Protein AF-A0A951XXA3-F1 (afdb_monomer)

Radius of gyration: 22.02 Å; Cα contacts (8 Å, |Δi|>4): 316; chains: 1; bounding box: 64×32×56 Å

Solvent-accessible surface area (backbone atoms only — not comparable to full-atom values): 10146 Å² total; per-residue (Å²): 133,86,80,79,81,73,86,66,81,53,68,73,85,76,84,48,79,59,85,88,81,91,77,74,71,60,42,62,68,67,26,72,32,77,46,44,69,86,73,80,84,35,70,19,40,40,32,22,4,27,80,55,23,23,32,24,37,27,52,37,72,76,68,86,48,62,52,79,52,46,80,44,80,56,46,38,31,24,51,43,54,45,74,43,57,82,84,74,80,85,44,42,18,39,45,31,41,10,69,73,60,71,47,70,38,77,48,78,60,65,62,74,59,83,65,56,56,93,64,27,71,73,70,81,59,53,75,49,68,67,20,49,6,54,56,38,39,75,73,74,45,73,52,73,44,46,73,80,72,84,83,58,71,56,73,67,24,53,50,53,52,55,54,55,57,61,65,74,75,112

Mean predicted aligned error: 13.42 Å

Foldseek 3Di:
DDDPDDDQQDPPVPRDGDDDDDADDEAAWAEKDWDQQQPPPDIWIWTDHQQVQWIWTWDDPVRRDTDHTDTGHHGHGFHYKDWDQPPPQPHIWIWTQHPPRRDIDTGDRFQPPPPADVQPPVSPRHNDQQSCLVVVVVVVDRSNCPPPPPNDRDVVSVVVVVVVVVVVVD

Secondary structure (DSSP, 8-state):
-----PPP----SSSPPPPP------SSEEEEEEE-SSSSSSPEEEEEETTTTEEEEE-B-SSS-B-PPEEEE-SSSEEEEEEE-SSSSSS-EEEEEETTTTEEEEE------SS--TT-SS-SSS-SHHHHHHHHHHTTS-TT--SSSSSS-SHHHHHHHHHHHHHTT-

Nearest PDB structures (foldseek):
  6vbu-assembly1_7  TM=6.260E-01  e=1.567E-03  Bos taurus
  6vnw-assembly1_C  TM=5.680E-01  e=1.870E-03  Bos taurus
  6voa-assembly1_C  TM=5.595E-01  e=1.763E-03  Bos taurus
  6vbv-assembly1_7  TM=5.680E-01  e=2.661E-03  Bos taurus
  8hq2-assembly2_E  TM=5.582E-01  e=1.451E-01  Homo sapiens

pLDDT: mean 81.02, std 17.62, range [38.34, 98.75]

Sequence (170 aa):
MKSSARPRGRNTGNGTFAPHVTYATGKTPDSVAIADLDNDGDADLAVTNQQSANVSVLSNNGNGMFAAQLAYATGSWPNFVATADLNGDGRFDLAVANGLSHDVAILLNICFSAPPCPGDLNADGQVGQGDLGILLAAYGLNGDGDLDGDGDTDQADLGILLAHYGELCS

Structure (mmCIF, N/CA/C/O backbone):
data_AF-A0A951XXA3-F1
#
_entry.id   AF-A0A951XXA3-F1
#
loop_
_atom_site.group_PDB
_atom_site.id
_atom_site.type_symbol
_atom_site.label_atom_id
_atom_site.label_alt_id
_atom_site.label_comp_id
_atom_site.label_asym_id
_atom_site.label_entity_id
_atom_site.label_seq_id
_atom_site.pdbx_PDB_ins_code
_atom_site.Cartn_x
_atom_site.Cartn_y
_atom_site.Cartn_z
_atom_site.occupancy
_atom_site.B_iso_or_equiv
_atom_site.auth_seq_id
_atom_site.auth_comp_id
_atom_site.auth_asym_id
_atom_site.auth_atom_id
_atom_site.pdbx_PDB_model_num
ATOM 1 N N . MET A 1 1 ? -17.429 16.725 -35.659 1.00 42.81 1 MET A N 1
ATOM 2 C CA . MET A 1 1 ? -16.480 16.675 -34.526 1.00 42.81 1 MET A CA 1
ATOM 3 C C . MET A 1 1 ? -16.146 15.211 -34.285 1.00 42.81 1 MET A C 1
ATOM 5 O O . MET A 1 1 ? -17.032 14.456 -33.913 1.00 42.81 1 MET A O 1
ATOM 9 N N . LYS A 1 2 ? -14.938 14.764 -34.652 1.00 38.34 2 LYS A N 1
ATOM 10 C CA . LYS A 1 2 ? -14.527 13.363 -34.475 1.00 38.34 2 LYS A CA 1
ATOM 11 C C . LYS A 1 2 ? -14.177 13.161 -33.000 1.00 38.34 2 LYS A C 1
ATOM 13 O O . LYS A 1 2 ? -13.158 13.670 -32.548 1.00 38.34 2 LYS A O 1
ATOM 18 N N . SER A 1 3 ? -15.043 12.470 -32.265 1.00 45.09 3 SER A N 1
ATOM 19 C CA . SER A 1 3 ? -14.732 11.984 -30.921 1.00 45.09 3 SER A CA 1
ATOM 20 C C . SER A 1 3 ? -13.677 10.885 -31.052 1.00 45.09 3 SER A C 1
ATOM 22 O O . SER A 1 3 ? -13.950 9.802 -31.565 1.00 45.09 3 SER A O 1
ATOM 24 N N . SER A 1 4 ? -12.440 11.209 -30.683 1.00 49.84 4 SER A N 1
ATOM 25 C CA . SER A 1 4 ? -11.334 10.259 -30.602 1.00 49.84 4 SER A CA 1
ATOM 26 C C . SER A 1 4 ? -11.467 9.472 -29.300 1.00 49.84 4 SER A C 1
ATOM 28 O O . SER A 1 4 ? -10.884 9.847 -28.283 1.00 49.84 4 SER A O 1
ATOM 30 N N . ALA A 1 5 ? -12.238 8.387 -29.322 1.00 45.94 5 ALA A N 1
ATOM 31 C CA . ALA A 1 5 ? -12.240 7.412 -28.238 1.00 45.94 5 ALA A CA 1
ATOM 32 C C . ALA A 1 5 ? -10.856 6.739 -28.166 1.00 45.94 5 ALA A C 1
ATOM 34 O O . ALA A 1 5 ? -10.422 6.089 -29.117 1.00 45.94 5 ALA A O 1
ATOM 35 N N . ARG A 1 6 ? -10.140 6.948 -27.055 1.00 53.06 6 ARG A N 1
ATOM 36 C CA . ARG A 1 6 ? -8.850 6.301 -26.768 1.00 53.06 6 ARG A CA 1
ATOM 37 C C . ARG A 1 6 ? -9.075 4.838 -26.351 1.00 53.06 6 ARG A C 1
ATOM 39 O O . ARG A 1 6 ? -10.133 4.537 -25.793 1.00 53.06 6 ARG A O 1
ATOM 46 N N . PRO A 1 7 ? -8.129 3.919 -26.624 1.00 46.31 7 PRO A N 1
ATOM 47 C CA . PRO A 1 7 ? -8.351 2.494 -26.425 1.00 46.31 7 PRO A CA 1
ATOM 48 C C . PRO A 1 7 ? -8.390 2.192 -24.928 1.00 46.31 7 PRO A C 1
ATOM 50 O O . PRO A 1 7 ? -7.401 2.376 -24.227 1.00 46.31 7 PRO A O 1
ATOM 53 N N . ARG A 1 8 ? -9.540 1.722 -24.444 1.00 61.28 8 ARG A N 1
ATOM 54 C CA . ARG A 1 8 ? -9.645 1.068 -23.138 1.00 61.28 8 ARG A CA 1
ATOM 55 C C . ARG A 1 8 ? -8.849 -0.233 -23.228 1.00 61.28 8 ARG A C 1
ATOM 57 O O . ARG A 1 8 ? -9.114 -1.021 -24.135 1.00 61.28 8 ARG A O 1
ATOM 64 N N . GLY A 1 9 ? -7.911 -0.466 -22.314 1.00 57.66 9 GLY A N 1
ATOM 65 C CA . GLY A 1 9 ? -7.191 -1.735 -22.177 1.00 57.66 9 GLY A CA 1
ATOM 66 C C . GLY A 1 9 ? -8.109 -2.847 -21.667 1.00 57.66 9 GLY A C 1
ATOM 67 O O . GLY A 1 9 ? -7.915 -3.364 -20.578 1.00 57.66 9 GLY A O 1
ATOM 68 N N . ARG A 1 10 ? -9.160 -3.184 -22.419 1.00 58.53 10 ARG A N 1
ATOM 69 C CA . ARG A 1 10 ? -10.031 -4.326 -22.138 1.00 58.53 10 ARG A CA 1
ATOM 70 C C . ARG A 1 10 ? -9.644 -5.469 -23.062 1.00 58.53 10 ARG A C 1
ATOM 72 O O . ARG A 1 10 ? -9.473 -5.254 -24.259 1.00 58.53 10 ARG A O 1
ATOM 79 N N . ASN A 1 11 ? -9.554 -6.679 -22.513 1.00 55.56 11 ASN A N 1
ATOM 80 C CA . ASN A 1 11 ? -9.574 -7.901 -23.311 1.00 55.56 11 ASN A CA 1
ATOM 81 C C . ASN A 1 11 ? -10.837 -7.857 -24.186 1.00 55.56 11 ASN A C 1
ATOM 83 O O . ASN A 1 11 ? -11.953 -7.794 -23.669 1.00 55.56 11 ASN A O 1
ATOM 87 N N . THR A 1 12 ? -10.673 -7.837 -25.505 1.00 56.81 12 THR A N 1
ATOM 88 C CA . THR A 1 12 ? -11.755 -7.659 -26.489 1.00 56.81 12 THR A CA 1
ATOM 89 C C . THR A 1 12 ? -12.666 -8.890 -26.633 1.00 56.81 12 THR A C 1
ATOM 91 O O . THR A 1 12 ? -13.301 -9.074 -27.667 1.00 56.81 12 THR A O 1
ATOM 94 N N . GLY A 1 13 ? -12.732 -9.760 -25.617 1.00 60.00 13 GLY A N 1
ATOM 95 C CA . GLY A 1 13 ? -13.530 -10.996 -25.610 1.00 60.00 13 GLY A CA 1
ATOM 96 C C . GLY A 1 13 ? -13.032 -12.079 -26.575 1.00 60.00 13 GLY A C 1
ATOM 97 O O . GLY A 1 13 ? -13.599 -13.162 -26.635 1.00 60.00 13 GLY A O 1
ATOM 98 N N . ASN A 1 14 ? -11.959 -11.801 -27.313 1.00 69.88 14 ASN A N 1
ATOM 99 C CA . ASN A 1 14 ? -11.327 -12.661 -28.313 1.00 69.88 14 ASN A CA 1
ATOM 100 C C . ASN A 1 14 ? -9.908 -13.105 -27.893 1.00 69.88 14 ASN A C 1
ATOM 102 O O . ASN A 1 14 ? -9.204 -13.710 -28.697 1.00 69.88 14 ASN A O 1
ATOM 106 N N . GLY A 1 15 ? -9.471 -12.783 -26.666 1.00 73.38 15 GLY A N 1
ATOM 107 C CA . GLY A 1 15 ? -8.162 -13.173 -26.132 1.00 73.38 15 GLY A CA 1
ATOM 108 C C . GLY A 1 15 ? -6.984 -12.310 -26.593 1.00 73.38 15 GLY A C 1
ATOM 109 O O . GLY A 1 15 ? -5.841 -12.725 -26.424 1.00 73.38 15 GLY A O 1
ATOM 110 N N . THR A 1 16 ? -7.222 -11.127 -27.174 1.00 80.94 16 THR A N 1
ATOM 111 C CA . THR A 1 16 ? -6.138 -10.205 -27.554 1.00 80.94 16 THR A CA 1
ATOM 112 C C . THR A 1 16 ? -5.928 -9.104 -26.516 1.00 80.94 16 THR A C 1
ATOM 114 O O . THR A 1 16 ? -6.889 -8.503 -26.035 1.00 80.94 16 THR A O 1
ATOM 117 N N . PHE A 1 17 ? -4.662 -8.813 -26.207 1.00 82.88 17 PHE A N 1
ATOM 118 C CA . PHE A 1 17 ? -4.258 -7.721 -25.320 1.00 82.88 17 PHE A CA 1
ATOM 119 C C . PHE A 1 17 ? -4.012 -6.434 -26.115 1.00 82.88 17 PHE A C 1
ATOM 121 O O . PHE A 1 17 ? -3.487 -6.469 -27.230 1.00 82.88 17 PHE A O 1
ATOM 128 N N . ALA A 1 18 ? -4.367 -5.290 -25.531 1.00 85.62 18 ALA A N 1
ATOM 129 C CA . ALA A 1 18 ? -3.924 -3.995 -26.038 1.00 85.62 18 ALA A CA 1
ATOM 130 C C . ALA A 1 18 ? -2.389 -3.857 -25.896 1.00 85.62 18 ALA A C 1
ATOM 132 O O . ALA A 1 18 ? -1.784 -4.585 -25.103 1.00 85.62 18 ALA A O 1
ATOM 133 N N . PRO A 1 19 ? -1.740 -2.932 -26.631 1.00 88.25 19 PRO A N 1
ATOM 134 C CA . PRO A 1 19 ? -0.334 -2.614 -26.400 1.00 88.25 19 PRO A CA 1
ATOM 135 C C . PRO A 1 19 ? -0.072 -2.274 -24.928 1.00 88.25 19 PRO A C 1
ATOM 137 O O . PRO A 1 19 ? -0.886 -1.595 -24.300 1.00 88.25 19 PRO A O 1
ATOM 140 N N . HIS A 1 20 ? 1.063 -2.731 -24.391 1.00 91.06 20 HIS A N 1
ATOM 141 C CA . HIS A 1 20 ? 1.438 -2.408 -23.016 1.00 91.06 20 HIS A CA 1
ATOM 142 C C . HIS A 1 20 ? 1.687 -0.903 -22.855 1.00 91.06 20 HIS A C 1
ATOM 144 O O . HIS A 1 20 ? 2.119 -0.220 -23.788 1.00 91.06 20 HIS A O 1
ATOM 150 N N . VAL A 1 21 ? 1.444 -0.409 -21.646 1.00 93.12 21 VAL A N 1
ATOM 151 C CA . VAL A 1 21 ? 1.818 0.936 -21.209 1.00 93.12 21 VAL A CA 1
ATOM 152 C C . VAL A 1 21 ? 2.830 0.777 -20.083 1.00 93.12 21 VAL A C 1
ATOM 154 O O . VAL A 1 21 ? 2.643 -0.055 -19.197 1.00 93.12 21 VAL A O 1
ATOM 157 N N . THR A 1 22 ? 3.911 1.547 -20.134 1.00 95.25 22 THR A N 1
ATOM 158 C CA . THR A 1 22 ? 4.979 1.487 -19.133 1.00 95.25 22 THR A CA 1
ATOM 159 C C . THR A 1 22 ? 4.781 2.575 -18.091 1.00 95.25 22 THR A C 1
ATOM 161 O O . THR A 1 22 ? 4.676 3.752 -18.440 1.00 95.25 22 THR A O 1
ATOM 164 N N . TYR A 1 23 ? 4.809 2.182 -16.821 1.00 96.81 23 TYR A N 1
ATOM 165 C CA . TYR A 1 23 ? 4.818 3.085 -15.676 1.00 96.81 23 TYR A CA 1
ATOM 166 C C . TYR A 1 23 ? 6.155 2.972 -14.950 1.00 96.81 23 TYR A C 1
ATOM 168 O O . TYR A 1 23 ? 6.726 1.887 -14.844 1.00 96.81 23 TYR A O 1
ATOM 176 N N . ALA A 1 24 ? 6.689 4.105 -14.500 1.00 97.44 24 ALA A N 1
ATOM 177 C CA . ALA A 1 24 ? 7.961 4.126 -13.794 1.00 97.44 24 ALA A CA 1
ATOM 178 C C . ALA A 1 24 ? 7.789 3.630 -12.351 1.00 97.44 24 ALA A C 1
ATOM 180 O O . ALA A 1 24 ? 6.913 4.113 -11.635 1.00 97.44 24 ALA A O 1
ATOM 181 N N . THR A 1 25 ? 8.668 2.723 -11.929 1.00 97.88 25 THR A N 1
ATOM 182 C CA . THR A 1 25 ? 8.797 2.230 -10.548 1.00 97.88 25 THR A CA 1
ATOM 183 C C . THR A 1 25 ? 10.182 2.590 -9.984 1.00 97.88 25 THR A C 1
ATOM 185 O O . THR A 1 25 ? 10.871 3.474 -10.512 1.00 97.88 25 THR A O 1
ATOM 188 N N . GLY A 1 26 ? 10.611 1.941 -8.900 1.00 97.75 26 GLY A N 1
ATOM 189 C CA . GLY A 1 26 ? 12.000 1.952 -8.448 1.00 97.75 26 GLY A CA 1
ATOM 190 C C . GLY A 1 26 ? 12.909 1.016 -9.260 1.00 97.75 26 GLY A C 1
ATOM 191 O O . GLY A 1 26 ? 12.554 0.498 -10.319 1.00 97.75 26 GLY A O 1
ATOM 192 N N . LYS A 1 27 ? 14.134 0.809 -8.766 1.00 98.31 27 LYS A N 1
ATOM 193 C CA . LYS A 1 27 ? 15.143 -0.044 -9.408 1.00 98.31 27 LYS A CA 1
ATOM 194 C C . LYS A 1 27 ? 14.965 -1.509 -9.018 1.00 98.31 27 LYS A C 1
ATOM 196 O O . LYS A 1 27 ? 14.865 -1.824 -7.833 1.00 98.31 27 LYS A O 1
ATOM 201 N N . THR A 1 28 ? 15.046 -2.385 -10.020 1.00 98.00 28 THR A N 1
ATOM 202 C CA . THR A 1 28 ? 14.898 -3.842 -9.874 1.00 98.00 28 THR A CA 1
ATOM 203 C C . THR A 1 28 ? 13.553 -4.208 -9.230 1.00 98.00 28 THR A C 1
ATOM 205 O O . THR A 1 28 ? 13.537 -4.670 -8.086 1.00 98.00 28 THR A O 1
ATOM 208 N N . PRO A 1 29 ? 12.422 -3.941 -9.918 1.00 98.25 29 PRO A N 1
ATOM 209 C CA . PRO A 1 29 ? 11.118 -4.387 -9.446 1.00 98.25 29 PRO A CA 1
ATOM 210 C C . PRO A 1 29 ? 11.058 -5.925 -9.407 1.00 98.25 29 PRO A C 1
ATOM 212 O O . PRO A 1 29 ? 11.526 -6.559 -10.354 1.00 98.25 29 PRO A O 1
ATOM 215 N N . ASP A 1 30 ? 10.515 -6.515 -8.336 1.00 98.19 30 ASP A N 1
ATOM 216 C CA . ASP A 1 30 ? 10.546 -7.979 -8.099 1.00 98.19 30 ASP A CA 1
ATOM 217 C C . ASP A 1 30 ? 9.148 -8.603 -7.964 1.00 98.19 30 ASP A C 1
ATOM 219 O O . ASP A 1 30 ? 8.846 -9.607 -8.606 1.00 98.19 30 ASP A O 1
ATOM 223 N N . SER A 1 31 ? 8.258 -7.979 -7.187 1.00 98.50 31 SER A N 1
ATOM 224 C CA . SER A 1 31 ? 6.890 -8.452 -6.944 1.00 98.50 31 SER A CA 1
ATOM 225 C C . SER A 1 31 ? 5.878 -7.327 -7.119 1.00 98.50 31 SER A C 1
ATOM 227 O O . SER A 1 31 ? 6.196 -6.158 -6.902 1.00 98.50 31 SER A O 1
ATOM 229 N N . VAL A 1 32 ? 4.641 -7.691 -7.464 1.00 98.38 32 VAL A N 1
ATOM 230 C CA . VAL A 1 32 ? 3.491 -6.782 -7.534 1.00 98.38 32 VAL A CA 1
ATOM 231 C C . VAL A 1 32 ? 2.296 -7.364 -6.778 1.00 98.38 32 VAL A C 1
ATOM 233 O O . VAL A 1 32 ? 2.003 -8.551 -6.912 1.00 98.38 32 VAL A O 1
ATOM 236 N N . ALA A 1 33 ? 1.610 -6.525 -6.007 1.00 98.38 33 ALA A N 1
ATOM 237 C CA . ALA A 1 33 ? 0.303 -6.795 -5.417 1.00 98.38 33 ALA A CA 1
ATOM 238 C C . ALA A 1 33 ? -0.743 -5.831 -5.991 1.00 98.38 33 ALA A C 1
ATOM 240 O O . ALA A 1 33 ? -0.404 -4.733 -6.439 1.00 98.38 33 ALA A O 1
ATOM 241 N N . ILE A 1 34 ? -2.001 -6.273 -5.987 1.00 98.06 34 ILE A N 1
ATOM 242 C CA . ILE A 1 34 ? -3.151 -5.537 -6.517 1.00 98.06 34 ILE A CA 1
ATOM 243 C C . ILE A 1 34 ? -4.199 -5.445 -5.409 1.00 98.06 34 ILE A C 1
ATOM 245 O O . ILE A 1 34 ? -4.588 -6.476 -4.859 1.00 98.06 34 ILE A O 1
ATOM 249 N N . ALA A 1 35 ? -4.634 -4.232 -5.089 1.00 96.56 35 ALA A N 1
ATOM 250 C CA . ALA A 1 35 ? -5.694 -3.934 -4.128 1.00 96.56 35 ALA A CA 1
ATOM 251 C C . ALA A 1 35 ? -6.223 -2.519 -4.390 1.00 96.56 35 ALA A C 1
ATOM 253 O O . ALA A 1 35 ? -5.541 -1.741 -5.043 1.00 96.56 35 ALA A O 1
ATOM 254 N N . ASP A 1 36 ? -7.410 -2.203 -3.891 1.00 94.19 36 ASP A N 1
ATOM 255 C CA . ASP A 1 36 ? -7.909 -0.826 -3.829 1.00 94.19 36 ASP A CA 1
ATOM 256 C C . ASP A 1 36 ? -7.248 -0.140 -2.619 1.00 94.19 36 ASP A C 1
ATOM 258 O O . ASP A 1 36 ? -7.582 -0.443 -1.471 1.00 94.19 36 ASP A O 1
A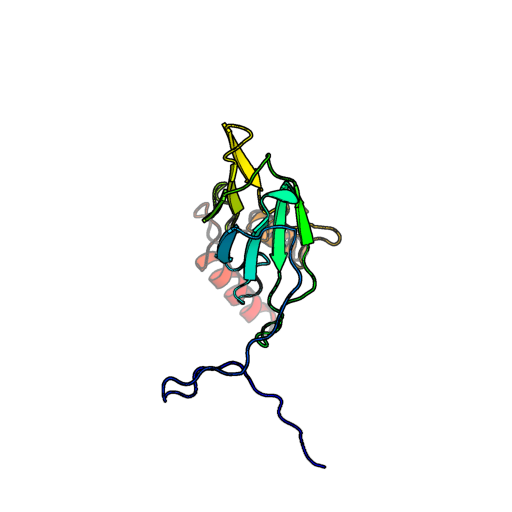TOM 262 N N . LEU A 1 37 ? -6.188 0.639 -2.860 1.00 93.12 37 LEU A N 1
ATOM 263 C CA . LEU A 1 37 ? -5.326 1.196 -1.811 1.00 93.12 37 LEU A CA 1
ATOM 264 C C . LEU A 1 37 ? -5.749 2.612 -1.412 1.00 93.12 37 LEU A C 1
ATOM 266 O O . LEU A 1 37 ? -5.353 3.065 -0.339 1.00 93.12 37 LEU A O 1
ATOM 270 N N . ASP A 1 38 ? -6.542 3.307 -2.224 1.00 88.69 38 ASP A N 1
ATOM 271 C CA . ASP A 1 38 ? -7.124 4.609 -1.880 1.00 88.69 38 ASP A CA 1
ATOM 272 C C . ASP A 1 38 ? -8.650 4.584 -1.669 1.00 88.69 38 ASP A C 1
ATOM 274 O O . ASP A 1 38 ? -9.235 5.608 -1.303 1.00 88.69 38 ASP A O 1
ATOM 278 N N . ASN A 1 39 ? -9.256 3.394 -1.727 1.00 87.75 39 ASN A N 1
ATOM 279 C CA . ASN A 1 39 ? -10.664 3.116 -1.442 1.00 87.75 39 ASN A CA 1
ATOM 280 C C . ASN A 1 39 ? -11.621 3.853 -2.396 1.00 87.75 39 ASN A C 1
ATOM 282 O O . ASN A 1 39 ? -12.705 4.290 -1.991 1.00 87.75 39 ASN A O 1
ATOM 286 N N . ASP A 1 40 ? -11.210 4.025 -3.655 1.00 85.31 40 ASP A N 1
ATOM 287 C CA . ASP A 1 40 ? -12.007 4.665 -4.705 1.00 85.31 40 ASP A CA 1
ATOM 288 C C . ASP A 1 40 ? -12.805 3.662 -5.568 1.00 85.31 40 ASP A C 1
ATOM 290 O O . ASP A 1 40 ? -13.646 4.056 -6.385 1.00 85.31 40 ASP A O 1
ATOM 294 N N . GLY A 1 41 ? -12.624 2.361 -5.315 1.00 89.31 41 GLY A N 1
ATOM 295 C CA . GLY A 1 41 ? -13.267 1.255 -6.018 1.00 89.31 41 GLY A CA 1
ATOM 296 C C . GLY A 1 41 ? -12.476 0.728 -7.217 1.00 89.31 41 GLY A C 1
ATOM 297 O O . GLY A 1 41 ? -12.912 -0.248 -7.845 1.00 89.31 41 GLY A O 1
ATOM 298 N N . ASP A 1 42 ? -11.333 1.331 -7.548 1.00 92.69 42 ASP A N 1
ATOM 299 C CA . ASP A 1 42 ? -10.450 0.912 -8.622 1.00 92.69 42 ASP A CA 1
ATOM 300 C C . ASP A 1 42 ? -9.205 0.179 -8.093 1.00 92.69 42 ASP A C 1
ATOM 302 O O . ASP A 1 42 ? -8.660 0.433 -7.030 1.00 92.69 42 ASP A O 1
ATOM 306 N N . ALA A 1 43 ? -8.749 -0.827 -8.843 1.00 95.94 43 ALA A N 1
ATOM 307 C CA . ALA A 1 43 ? -7.602 -1.625 -8.418 1.00 95.94 43 ALA A CA 1
ATOM 308 C C . ALA A 1 43 ? -6.274 -0.890 -8.676 1.00 95.94 43 ALA A C 1
ATOM 310 O O . ALA A 1 43 ? -5.935 -0.627 -9.837 1.00 95.94 43 ALA A O 1
ATOM 311 N N . ASP A 1 44 ? -5.497 -0.677 -7.616 1.00 97.31 44 ASP A N 1
ATOM 312 C CA . ASP A 1 44 ? -4.164 -0.074 -7.615 1.00 97.31 44 ASP A CA 1
ATOM 313 C C . ASP A 1 44 ? -3.047 -1.117 -7.651 1.00 97.31 44 ASP A C 1
ATOM 315 O O . ASP A 1 44 ? -3.272 -2.327 -7.541 1.00 97.31 44 ASP A O 1
ATOM 319 N N . LEU A 1 45 ? -1.804 -0.650 -7.803 1.00 98.12 45 LEU A N 1
ATOM 320 C CA . LEU A 1 45 ? -0.612 -1.498 -7.813 1.00 98.12 45 LEU A CA 1
ATOM 321 C C . LEU A 1 45 ? 0.362 -1.114 -6.702 1.00 98.12 45 LEU A C 1
ATOM 323 O O . LEU A 1 45 ? 0.741 0.047 -6.585 1.00 98.12 45 LEU A O 1
ATOM 327 N N . ALA A 1 46 ? 0.878 -2.112 -5.986 1.00 98.44 46 ALA A N 1
ATOM 328 C CA . ALA A 1 46 ? 2.037 -1.985 -5.106 1.00 98.44 46 ALA A CA 1
ATOM 329 C C . ALA A 1 46 ? 3.185 -2.858 -5.635 1.00 98.44 46 ALA A C 1
ATOM 331 O O . ALA A 1 46 ? 3.030 -4.070 -5.761 1.00 98.44 46 ALA A O 1
ATOM 332 N N . VAL A 1 47 ? 4.338 -2.264 -5.951 1.00 98.75 47 VAL A N 1
ATOM 333 C CA . VAL A 1 47 ? 5.487 -2.939 -6.582 1.00 98.75 47 VAL A CA 1
ATOM 334 C C . VAL A 1 47 ? 6.727 -2.842 -5.697 1.00 98.75 47 VAL A C 1
ATOM 336 O O . VAL A 1 47 ? 7.180 -1.738 -5.407 1.00 98.75 47 VAL A O 1
ATOM 339 N N . THR A 1 48 ? 7.321 -3.967 -5.294 1.00 98.69 48 THR A N 1
ATOM 340 C CA . THR A 1 48 ? 8.590 -3.973 -4.539 1.00 98.69 48 THR A CA 1
ATOM 341 C C . THR A 1 48 ? 9.773 -3.678 -5.447 1.00 98.69 48 THR A C 1
ATOM 343 O O . THR A 1 48 ? 9.853 -4.224 -6.542 1.00 98.69 48 THR A O 1
ATOM 346 N N . ASN A 1 49 ? 10.729 -2.867 -4.986 1.00 98.62 49 ASN A N 1
ATOM 347 C CA . ASN A 1 49 ? 11.931 -2.516 -5.743 1.00 98.62 49 ASN A CA 1
ATOM 348 C C . ASN A 1 49 ? 13.198 -2.818 -4.934 1.00 98.62 49 ASN A C 1
ATOM 350 O O . ASN A 1 49 ? 13.584 -2.058 -4.039 1.00 98.62 49 ASN A O 1
ATOM 354 N N . GLN A 1 50 ? 13.881 -3.912 -5.275 1.00 98.19 50 GLN A N 1
ATOM 355 C CA . GLN A 1 50 ? 14.986 -4.459 -4.482 1.00 98.19 50 GLN A CA 1
ATOM 356 C C . GLN A 1 50 ? 16.112 -3.445 -4.241 1.00 98.19 50 GLN A C 1
ATOM 358 O O . GLN A 1 50 ? 16.516 -3.212 -3.102 1.00 98.19 50 GLN A O 1
ATOM 363 N N . GLN A 1 51 ? 16.610 -2.819 -5.313 1.00 98.00 51 GLN A N 1
ATOM 364 C CA . GLN A 1 51 ? 17.749 -1.896 -5.235 1.00 98.00 51 GLN A CA 1
ATOM 365 C C . GLN A 1 51 ? 17.369 -0.508 -4.719 1.00 98.00 51 GLN A C 1
ATOM 367 O O . GLN A 1 51 ? 18.239 0.233 -4.265 1.00 98.00 51 GLN A O 1
ATOM 372 N N . SER A 1 52 ? 16.092 -0.138 -4.813 1.00 98.31 52 SER A N 1
ATOM 373 C CA . SER A 1 52 ? 15.587 1.124 -4.270 1.00 98.31 52 SER A CA 1
ATOM 374 C C . SER A 1 52 ? 15.170 1.025 -2.800 1.00 98.31 52 SER A C 1
ATOM 376 O O . SER A 1 52 ? 14.932 2.071 -2.204 1.00 98.31 52 SER A O 1
ATOM 378 N N . ALA A 1 53 ? 15.111 -0.186 -2.226 1.00 98.31 53 ALA A N 1
ATOM 379 C CA . ALA A 1 53 ? 14.680 -0.443 -0.847 1.00 98.31 53 ALA A CA 1
ATOM 380 C C . ALA A 1 53 ? 13.327 0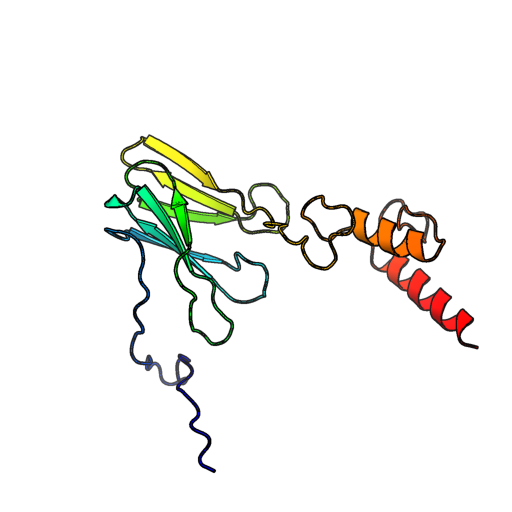.217 -0.515 1.00 98.31 53 ALA A C 1
ATOM 382 O O . ALA A 1 53 ? 13.156 0.865 0.519 1.00 98.31 53 ALA A O 1
ATOM 383 N N . ASN A 1 54 ? 12.384 0.117 -1.454 1.00 98.62 54 ASN A N 1
ATOM 384 C CA . ASN A 1 54 ? 11.062 0.713 -1.329 1.00 98.62 54 ASN A CA 1
ATOM 385 C C . ASN A 1 54 ? 9.992 -0.106 -2.062 1.00 98.62 54 ASN A C 1
ATOM 387 O O . ASN A 1 54 ? 10.299 -0.984 -2.874 1.00 98.62 54 ASN A O 1
ATOM 391 N N . VAL A 1 55 ? 8.733 0.235 -1.800 1.00 98.62 55 VAL A N 1
ATOM 392 C CA . VAL A 1 55 ? 7.576 -0.146 -2.611 1.00 98.62 55 VAL A CA 1
ATOM 393 C C . VAL A 1 55 ? 7.070 1.080 -3.366 1.00 98.62 55 VAL A C 1
ATOM 395 O O . VAL A 1 55 ? 6.932 2.158 -2.789 1.00 98.62 55 VAL A O 1
ATOM 398 N N . SER A 1 56 ? 6.808 0.918 -4.659 1.00 98.62 56 SER A N 1
ATOM 399 C CA . SER A 1 56 ? 6.097 1.884 -5.495 1.00 98.62 56 SER A CA 1
ATOM 400 C C . SER A 1 56 ? 4.601 1.600 -5.429 1.00 98.62 56 SER A C 1
ATOM 402 O O . SER A 1 56 ? 4.190 0.517 -5.832 1.00 98.62 56 SER A O 1
ATOM 404 N N . VAL A 1 57 ? 3.795 2.560 -4.990 1.00 97.75 57 VAL A N 1
ATOM 405 C CA . VAL A 1 57 ? 2.332 2.516 -5.109 1.00 97.75 57 VAL A CA 1
ATOM 406 C C . VAL A 1 57 ? 1.913 3.348 -6.313 1.00 97.75 57 VAL A C 1
ATOM 408 O O . VAL A 1 57 ? 2.369 4.481 -6.470 1.00 97.75 57 VAL A O 1
ATOM 411 N N . LEU A 1 58 ? 1.084 2.780 -7.182 1.00 97.81 58 LEU A N 1
ATOM 412 C CA . LEU A 1 58 ? 0.535 3.443 -8.354 1.00 97.81 58 LEU A CA 1
ATOM 413 C C . LEU A 1 58 ? -0.993 3.374 -8.290 1.00 97.81 58 LEU A C 1
ATOM 415 O O . LEU A 1 58 ? -1.546 2.293 -8.493 1.00 97.81 58 LEU A O 1
ATOM 419 N N . SER A 1 59 ? -1.640 4.519 -8.059 1.00 95.31 59 SER A N 1
ATOM 420 C CA . SER A 1 59 ? -3.104 4.619 -8.045 1.00 95.31 59 SER A CA 1
ATOM 421 C C . SER A 1 59 ? -3.686 4.576 -9.454 1.00 95.31 59 SER A C 1
ATOM 423 O O . SER A 1 59 ? -3.159 5.225 -10.369 1.00 95.31 59 SER A O 1
ATOM 425 N N . ASN A 1 60 ? -4.760 3.824 -9.649 1.00 95.12 60 ASN A N 1
ATOM 426 C CA . ASN A 1 60 ? -5.500 3.735 -10.897 1.00 95.12 60 ASN A CA 1
ATOM 427 C C . ASN A 1 60 ? -6.584 4.812 -10.945 1.00 95.12 60 ASN A C 1
ATOM 429 O O . ASN A 1 60 ? -7.508 4.812 -10.159 1.00 95.12 60 ASN A O 1
ATOM 433 N N . ASN A 1 61 ? -6.555 5.685 -11.951 1.00 89.81 61 ASN A N 1
ATOM 434 C CA . ASN A 1 61 ? -7.535 6.775 -12.062 1.00 89.81 61 ASN A CA 1
ATOM 435 C C . ASN A 1 61 ? -8.888 6.322 -12.672 1.00 89.81 61 ASN A C 1
ATOM 437 O O . ASN A 1 61 ? -9.465 7.048 -13.491 1.00 89.81 61 ASN A O 1
ATOM 441 N N . GLY A 1 62 ? -9.309 5.075 -12.442 1.00 88.00 62 GLY A N 1
ATOM 442 C CA . GLY A 1 62 ? -10.546 4.453 -12.952 1.00 88.00 62 GLY A CA 1
ATOM 443 C C . GLY A 1 62 ? -10.715 4.291 -14.461 1.00 88.00 62 GLY A C 1
ATOM 444 O O . GLY A 1 62 ? -11.682 3.713 -14.964 1.00 88.00 62 GLY A O 1
ATOM 445 N N . ASN A 1 63 ? -9.756 4.769 -15.248 1.00 87.50 63 ASN A N 1
ATOM 446 C CA . ASN A 1 63 ? -9.751 4.637 -16.704 1.00 87.50 63 ASN A CA 1
ATOM 447 C C . ASN A 1 63 ? -8.710 3.621 -17.208 1.00 87.50 63 ASN A C 1
ATOM 449 O O . ASN A 1 63 ? -8.516 3.497 -18.424 1.00 87.50 63 ASN A O 1
ATOM 453 N N . GLY A 1 64 ? -8.073 2.885 -16.289 1.00 82.69 64 GLY A N 1
ATOM 454 C CA . GLY A 1 64 ? -6.980 1.957 -16.571 1.00 82.69 64 GLY A CA 1
ATOM 455 C C . GLY A 1 64 ? -5.637 2.653 -16.800 1.00 82.69 64 GLY A C 1
ATOM 456 O O . GLY A 1 64 ? -4.725 2.038 -17.353 1.00 82.69 64 GLY A O 1
ATOM 457 N N . MET A 1 65 ? -5.520 3.936 -16.437 1.00 91.44 65 MET A N 1
ATOM 458 C CA . MET A 1 65 ? -4.255 4.658 -16.396 1.00 91.44 65 MET A CA 1
ATOM 459 C C . MET A 1 65 ? -3.841 4.922 -14.957 1.00 91.44 65 MET A C 1
ATOM 461 O O . MET A 1 65 ? -4.593 5.509 -14.181 1.00 91.44 65 MET A O 1
ATOM 465 N N . PHE A 1 66 ? -2.594 4.586 -14.657 1.00 95.88 66 PHE A N 1
ATOM 466 C CA . PHE A 1 66 ? -2.018 4.801 -13.341 1.00 95.88 66 PHE A CA 1
ATOM 467 C C . PHE A 1 66 ? -1.378 6.187 -13.202 1.00 95.88 66 PHE A C 1
ATOM 469 O O . PHE A 1 66 ? -0.831 6.738 -14.165 1.00 95.88 66 PHE A O 1
ATOM 476 N N . ALA A 1 67 ? -1.453 6.751 -12.000 1.00 94.50 67 ALA A N 1
ATOM 477 C CA . ALA A 1 67 ? -0.740 7.957 -11.609 1.00 94.50 67 ALA A CA 1
ATOM 478 C C . ALA A 1 67 ? 0.781 7.714 -11.516 1.00 94.50 67 ALA A C 1
ATOM 480 O O . ALA A 1 67 ? 1.286 6.601 -11.688 1.00 94.50 67 ALA A O 1
ATOM 481 N N . ALA A 1 68 ? 1.538 8.786 -11.268 1.00 95.19 68 ALA A N 1
ATOM 482 C CA . ALA A 1 68 ? 2.955 8.654 -10.949 1.00 95.19 68 ALA A CA 1
ATOM 483 C C . ALA A 1 68 ? 3.125 7.884 -9.631 1.00 95.19 68 ALA A C 1
ATOM 485 O O . ALA A 1 68 ? 2.348 8.082 -8.702 1.00 95.19 68 ALA A O 1
ATOM 486 N N . GLN A 1 69 ? 4.158 7.043 -9.551 1.00 96.12 69 GLN A N 1
ATOM 487 C CA . GLN A 1 69 ? 4.425 6.274 -8.339 1.00 96.12 69 GLN A CA 1
ATOM 488 C C . GLN A 1 69 ? 4.625 7.171 -7.110 1.00 96.12 69 GLN A C 1
ATOM 490 O O . GLN A 1 69 ? 5.337 8.179 -7.162 1.00 96.12 69 GLN A O 1
ATOM 495 N N . LEU A 1 70 ? 4.090 6.722 -5.983 1.00 96.19 70 LEU A N 1
ATOM 496 C CA . LEU A 1 70 ? 4.526 7.129 -4.656 1.00 96.19 70 LEU A CA 1
ATOM 497 C C . LEU A 1 70 ? 5.458 6.052 -4.108 1.00 96.19 70 LEU A C 1
ATOM 499 O O . LEU A 1 70 ? 5.187 4.863 -4.237 1.00 96.19 70 LEU A O 1
ATOM 503 N N . ALA A 1 71 ? 6.590 6.458 -3.541 1.00 97.38 71 ALA A N 1
ATOM 504 C CA . ALA A 1 71 ? 7.604 5.533 -3.053 1.00 97.38 71 ALA A CA 1
ATOM 505 C C . ALA A 1 71 ? 7.611 5.501 -1.524 1.00 97.38 71 ALA A C 1
ATOM 507 O O . ALA A 1 71 ? 7.887 6.518 -0.887 1.00 97.38 71 ALA A O 1
ATOM 508 N N . TYR A 1 72 ? 7.390 4.321 -0.952 1.00 97.31 72 TYR A N 1
ATOM 509 C CA . TYR A 1 72 ? 7.397 4.094 0.490 1.00 97.31 72 TYR A CA 1
ATOM 510 C C . TYR A 1 72 ? 8.592 3.233 0.877 1.00 97.31 72 TYR A C 1
ATOM 512 O O . TYR A 1 72 ? 8.780 2.142 0.339 1.00 97.31 72 TYR A O 1
ATOM 520 N N . ALA A 1 73 ? 9.429 3.742 1.779 1.00 98.00 73 ALA A N 1
ATOM 521 C CA . ALA A 1 73 ? 10.624 3.036 2.224 1.00 98.00 73 ALA A CA 1
ATOM 522 C C . ALA A 1 73 ? 10.267 1.726 2.942 1.00 98.00 73 ALA A C 1
ATOM 524 O O . ALA A 1 73 ? 9.284 1.652 3.678 1.00 98.00 73 ALA A O 1
ATOM 525 N N . THR A 1 74 ? 11.099 0.709 2.743 1.00 97.31 74 THR A N 1
ATOM 526 C CA . THR A 1 74 ? 10.983 -0.605 3.386 1.00 97.31 74 THR A CA 1
ATOM 527 C C . THR A 1 74 ? 12.326 -1.006 4.005 1.00 97.31 74 THR A C 1
ATOM 529 O O . THR A 1 74 ? 13.192 -0.161 4.240 1.00 97.31 74 THR A O 1
ATOM 532 N N . GLY A 1 75 ? 12.523 -2.306 4.247 1.00 97.31 75 GLY A N 1
ATOM 533 C CA . GLY A 1 75 ? 13.842 -2.884 4.482 1.00 97.31 75 GLY A CA 1
ATOM 534 C C . GLY A 1 75 ? 14.651 -3.055 3.189 1.00 97.31 75 GLY A C 1
ATOM 535 O O . GLY A 1 75 ? 14.242 -2.650 2.097 1.00 97.31 75 GLY A O 1
ATOM 536 N N . SER A 1 76 ? 15.828 -3.667 3.316 1.00 98.00 76 SER A N 1
ATOM 537 C CA . SER A 1 76 ? 16.745 -3.887 2.192 1.00 98.00 76 SER A CA 1
ATOM 538 C C . SER A 1 76 ? 16.350 -5.115 1.377 1.00 98.00 76 SER A C 1
ATOM 540 O O . SER A 1 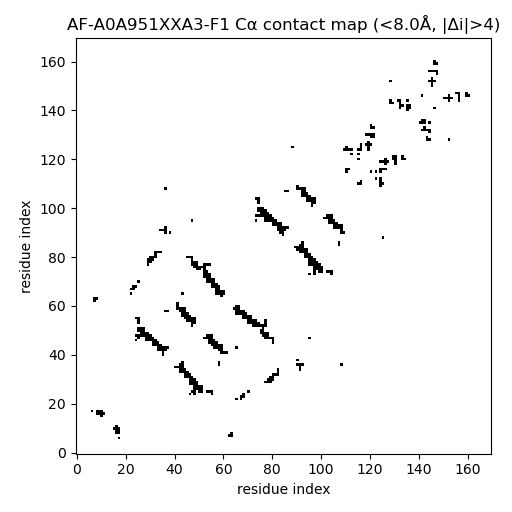76 ? 16.129 -6.186 1.942 1.00 98.00 76 SER A O 1
ATOM 542 N N . TRP A 1 77 ? 16.356 -4.981 0.046 1.00 97.94 77 TRP A N 1
ATOM 543 C CA . TRP A 1 77 ? 15.907 -6.019 -0.891 1.00 97.94 77 TRP A CA 1
ATOM 544 C C . TRP A 1 77 ? 14.485 -6.525 -0.590 1.00 97.94 77 TRP A C 1
ATOM 546 O O . TRP A 1 77 ? 14.311 -7.689 -0.232 1.00 97.94 77 TRP A O 1
ATOM 556 N N . PRO A 1 78 ? 13.453 -5.674 -0.725 1.00 98.50 78 PRO A N 1
ATOM 557 C CA . PRO A 1 78 ? 12.071 -6.136 -0.671 1.00 98.50 78 PRO A CA 1
ATOM 558 C C . PRO A 1 78 ? 11.800 -7.119 -1.822 1.00 98.50 78 PRO A C 1
ATOM 560 O O . PRO A 1 78 ? 11.925 -6.762 -2.994 1.00 98.50 78 PRO A O 1
ATOM 563 N N . ASN A 1 79 ? 11.449 -8.361 -1.486 1.00 98.06 79 ASN A N 1
ATOM 564 C CA . ASN A 1 79 ? 11.250 -9.449 -2.447 1.00 98.06 79 ASN A CA 1
ATOM 565 C C . ASN A 1 79 ? 9.781 -9.676 -2.784 1.00 98.06 79 ASN A C 1
ATOM 567 O O . ASN A 1 79 ? 9.430 -9.922 -3.931 1.00 98.06 79 ASN A O 1
ATOM 571 N N . PHE A 1 80 ? 8.916 -9.599 -1.778 1.00 98.06 80 PHE A N 1
ATOM 572 C CA . PHE A 1 80 ? 7.506 -9.919 -1.932 1.00 98.06 80 PHE A CA 1
ATOM 573 C C . PHE A 1 80 ? 6.651 -8.923 -1.165 1.00 98.06 80 PHE A C 1
ATOM 575 O O . PHE A 1 80 ? 7.049 -8.475 -0.089 1.00 98.06 80 PHE A O 1
ATOM 582 N N . VAL A 1 81 ? 5.488 -8.596 -1.721 1.00 98.56 81 VAL A N 1
ATOM 583 C CA . VAL A 1 81 ? 4.478 -7.747 -1.087 1.00 98.56 81 VAL A CA 1
ATOM 584 C C . VAL A 1 81 ? 3.133 -8.457 -1.120 1.00 98.56 81 VAL A C 1
ATOM 586 O O . VAL A 1 81 ? 2.761 -9.040 -2.137 1.00 98.56 81 VAL A O 1
ATOM 589 N N . ALA A 1 82 ? 2.423 -8.410 0.000 1.00 98.50 82 ALA A N 1
ATOM 590 C CA . ALA A 1 82 ? 1.048 -8.864 0.135 1.00 98.50 82 ALA A CA 1
ATOM 591 C C . ALA A 1 82 ? 0.176 -7.723 0.669 1.00 98.50 82 ALA A C 1
ATOM 593 O O . ALA A 1 82 ? 0.669 -6.854 1.389 1.00 98.50 82 ALA A O 1
ATOM 594 N N . THR A 1 83 ? -1.107 -7.756 0.317 1.00 98.25 83 THR A N 1
ATOM 595 C CA . THR A 1 83 ? -2.127 -6.794 0.743 1.00 98.25 83 THR A CA 1
ATOM 596 C C . THR A 1 83 ? -3.161 -7.480 1.631 1.00 98.25 83 THR A C 1
ATOM 598 O O . THR A 1 83 ? -3.608 -8.587 1.323 1.00 98.25 83 THR 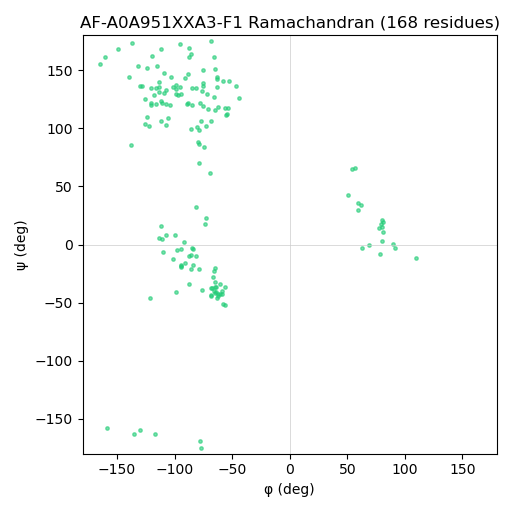A O 1
ATOM 601 N N . ALA A 1 84 ? -3.532 -6.841 2.737 1.00 97.12 84 ALA A N 1
ATOM 602 C CA . ALA A 1 84 ? -4.629 -7.249 3.617 1.00 97.12 84 ALA A CA 1
ATOM 603 C C . ALA A 1 84 ? -4.982 -6.088 4.549 1.00 97.12 84 ALA A C 1
ATOM 605 O O . ALA A 1 84 ? -4.116 -5.272 4.831 1.00 97.12 84 ALA A O 1
ATOM 606 N N . ASP A 1 85 ? -6.208 -6.042 5.056 1.00 95.12 85 ASP A N 1
ATOM 607 C CA . ASP A 1 85 ? -6.525 -5.221 6.227 1.00 95.12 85 ASP A CA 1
ATOM 608 C C . ASP A 1 85 ? -5.909 -5.893 7.469 1.00 95.12 85 ASP A C 1
ATOM 610 O O . ASP A 1 85 ? -6.380 -6.941 7.922 1.00 95.12 85 ASP A O 1
ATOM 614 N N . LEU A 1 86 ? -4.770 -5.375 7.939 1.00 96.06 86 LEU A N 1
ATOM 615 C CA . LEU A 1 86 ? -3.986 -5.978 9.021 1.00 96.06 86 LEU A CA 1
ATOM 616 C C . LEU A 1 86 ? -4.337 -5.389 10.387 1.00 96.06 86 LEU A C 1
ATOM 618 O O . LEU A 1 86 ? -4.026 -6.011 11.408 1.00 96.06 86 LEU A O 1
ATOM 622 N N . ASN A 1 87 ? -4.945 -4.204 10.418 1.00 91.25 87 ASN A N 1
ATOM 623 C CA . ASN A 1 87 ? -5.299 -3.489 11.641 1.00 91.25 87 ASN A CA 1
ATOM 624 C C . ASN A 1 87 ? -6.820 -3.437 11.908 1.00 91.25 87 ASN A C 1
ATOM 626 O O . ASN A 1 87 ? -7.212 -3.030 13.001 1.00 91.25 87 ASN A O 1
ATOM 630 N N . GLY A 1 88 ? -7.652 -3.909 10.976 1.00 87.31 88 GLY A N 1
ATOM 631 C CA . GLY A 1 88 ? -9.109 -3.950 11.078 1.00 87.31 88 GLY A CA 1
ATOM 632 C C . GLY A 1 88 ? -9.796 -2.619 10.765 1.00 87.31 88 GLY A C 1
ATOM 633 O O . GLY A 1 88 ? -10.908 -2.405 11.248 1.00 87.31 88 GLY A O 1
ATOM 634 N N . ASP A 1 89 ? -9.144 -1.708 10.036 1.00 81.12 89 ASP A N 1
ATOM 635 C CA . ASP A 1 89 ? -9.679 -0.377 9.720 1.00 81.12 89 ASP A CA 1
ATOM 636 C C . ASP A 1 89 ? -10.463 -0.307 8.399 1.00 81.12 89 ASP A C 1
ATOM 638 O O . ASP A 1 89 ? -10.952 0.763 8.024 1.00 81.12 89 ASP A O 1
ATOM 642 N N . GLY A 1 90 ? -10.612 -1.444 7.713 1.00 85.50 90 GLY A N 1
ATOM 643 C CA . GLY A 1 90 ? -11.311 -1.552 6.439 1.00 85.50 90 GLY A CA 1
ATOM 644 C C . GLY A 1 90 ? -10.484 -1.120 5.227 1.00 85.50 90 GLY A C 1
ATOM 645 O O . GLY A 1 90 ? -11.016 -1.142 4.116 1.00 85.50 90 GLY A O 1
ATOM 646 N N . ARG A 1 91 ? -9.207 -0.751 5.393 1.00 88.06 91 ARG A N 1
ATOM 647 C CA . ARG A 1 91 ? -8.295 -0.404 4.296 1.00 88.06 91 ARG A CA 1
ATOM 648 C C . ARG A 1 91 ? -7.240 -1.485 4.108 1.00 88.06 91 ARG A C 1
ATOM 650 O O . ARG A 1 91 ? -6.795 -2.140 5.042 1.00 88.06 91 ARG A O 1
ATOM 657 N N . PHE A 1 92 ? -6.806 -1.678 2.865 1.00 94.88 92 PHE A N 1
ATOM 658 C CA . PHE A 1 92 ? -5.714 -2.605 2.584 1.00 94.88 92 PHE A CA 1
ATOM 659 C C . PHE A 1 92 ? -4.367 -2.004 3.001 1.00 94.88 92 PHE A C 1
ATOM 661 O O . PHE A 1 92 ? -3.928 -1.003 2.436 1.00 94.88 92 PHE A O 1
ATOM 668 N N . ASP A 1 93 ? -3.689 -2.674 3.929 1.00 96.94 93 ASP A N 1
ATOM 669 C CA . ASP A 1 93 ? -2.297 -2.449 4.316 1.00 96.94 93 ASP A CA 1
ATOM 670 C C . ASP A 1 93 ? -1.331 -3.261 3.439 1.00 96.94 93 ASP A C 1
ATOM 672 O O . ASP A 1 93 ? -1.730 -4.186 2.722 1.00 96.94 93 ASP A O 1
ATOM 676 N N . LEU A 1 94 ? -0.028 -2.967 3.539 1.00 98.31 94 LEU A N 1
ATOM 677 C CA . LEU A 1 94 ? 1.030 -3.731 2.868 1.00 98.31 94 LEU A CA 1
ATOM 678 C C . LEU A 1 94 ? 1.926 -4.469 3.870 1.00 98.31 94 LEU A C 1
ATOM 680 O O . LEU A 1 94 ? 2.485 -3.867 4.788 1.00 98.31 94 LEU A O 1
ATOM 684 N N . ALA A 1 95 ? 2.165 -5.756 3.621 1.00 98.56 95 ALA A N 1
ATOM 685 C CA . ALA A 1 95 ? 3.204 -6.544 4.280 1.00 98.56 95 ALA A CA 1
ATOM 686 C C . ALA A 1 95 ? 4.316 -6.886 3.281 1.00 98.56 95 ALA A C 1
ATOM 688 O O . ALA A 1 95 ? 4.063 -7.519 2.254 1.00 98.56 95 ALA A O 1
ATOM 689 N N . VAL A 1 96 ? 5.553 -6.486 3.581 1.00 98.75 96 VAL A N 1
ATOM 690 C CA . VAL A 1 96 ? 6.700 -6.608 2.670 1.00 98.75 96 VAL A CA 1
ATOM 691 C C . VAL A 1 96 ? 7.794 -7.465 3.290 1.00 98.75 96 VAL A C 1
ATOM 693 O O . VAL A 1 96 ? 8.352 -7.104 4.324 1.00 98.75 96 VAL A O 1
ATOM 696 N N . ALA A 1 97 ? 8.142 -8.576 2.643 1.00 98.56 97 ALA A N 1
ATOM 697 C CA . ALA A 1 97 ? 9.254 -9.429 3.056 1.00 98.56 97 ALA A CA 1
ATOM 698 C C . ALA A 1 97 ? 10.577 -8.903 2.480 1.00 98.56 97 ALA A C 1
ATOM 700 O O . ALA A 1 97 ? 10.736 -8.833 1.256 1.00 98.56 97 ALA A O 1
ATOM 701 N N . ASN A 1 98 ? 11.534 -8.567 3.348 1.00 98.56 98 ASN A N 1
ATOM 702 C CA . ASN A 1 98 ? 12.825 -8.008 2.952 1.00 98.56 98 ASN A CA 1
ATOM 703 C C . ASN A 1 98 ? 13.933 -9.059 3.103 1.00 98.56 98 ASN A C 1
ATOM 705 O O . ASN A 1 98 ? 14.334 -9.426 4.212 1.00 98.56 98 ASN A O 1
ATOM 709 N N . GLY A 1 99 ? 14.448 -9.554 1.978 1.00 97.50 99 GLY A N 1
ATOM 710 C CA . GLY A 1 99 ? 15.389 -10.670 1.971 1.00 97.50 99 GLY A CA 1
ATOM 711 C C . GLY A 1 99 ? 16.745 -10.335 2.591 1.00 97.50 99 GLY A C 1
ATOM 712 O O . GLY A 1 99 ? 17.315 -11.180 3.284 1.00 97.50 99 GLY A O 1
ATOM 713 N N . LEU A 1 100 ? 17.258 -9.115 2.374 1.00 97.50 100 LEU A N 1
ATOM 714 C CA . LEU A 1 100 ? 18.599 -8.733 2.837 1.00 97.50 100 LEU A CA 1
ATOM 715 C C . LEU A 1 100 ? 18.605 -8.190 4.271 1.00 97.50 100 LEU A C 1
ATOM 717 O O . LEU A 1 100 ? 19.577 -8.418 4.983 1.00 97.50 100 LEU A O 1
ATOM 721 N N . SER A 1 101 ? 17.556 -7.488 4.708 1.00 97.19 101 SER A N 1
ATOM 722 C CA . SER A 1 101 ? 17.440 -7.058 6.113 1.00 97.19 101 SER A CA 1
ATOM 723 C C . SER A 1 101 ? 16.916 -8.150 7.049 1.00 97.19 101 SER A C 1
ATOM 725 O O . SER A 1 101 ? 17.012 -7.986 8.261 1.00 97.19 101 SER A O 1
ATOM 727 N N . HIS A 1 102 ? 16.438 -9.279 6.512 1.00 97.50 102 HIS A N 1
ATOM 728 C CA . HIS A 1 102 ? 15.912 -10.410 7.285 1.00 97.50 102 HIS A CA 1
ATOM 729 C C . HIS A 1 102 ? 14.717 -10.036 8.179 1.00 97.50 102 HIS A C 1
ATOM 731 O O . HIS A 1 102 ? 14.563 -10.566 9.280 1.00 97.50 102 HIS A O 1
ATOM 737 N N . ASP A 1 103 ? 13.869 -9.127 7.703 1.00 98.12 103 ASP A N 1
ATOM 738 C CA . ASP A 1 103 ? 12.694 -8.629 8.413 1.00 98.12 103 ASP A CA 1
ATOM 739 C C . ASP A 1 103 ? 11.466 -8.523 7.492 1.00 98.12 103 ASP A C 1
ATOM 741 O O . ASP A 1 103 ? 11.529 -8.749 6.279 1.00 98.12 103 ASP A O 1
ATOM 745 N N . VAL A 1 104 ? 10.321 -8.206 8.099 1.00 98.25 104 VAL A N 1
ATOM 746 C CA . VAL A 1 104 ? 9.077 -7.868 7.402 1.00 98.25 104 VAL A CA 1
ATOM 747 C C . VAL A 1 104 ? 8.716 -6.433 7.764 1.00 98.25 104 VAL A C 1
ATOM 749 O O . VAL A 1 104 ? 8.662 -6.092 8.944 1.00 98.25 104 VAL A O 1
ATOM 752 N N . ALA A 1 105 ? 8.462 -5.598 6.758 1.00 98.12 105 ALA A N 1
ATOM 753 C CA . ALA A 1 105 ? 7.934 -4.254 6.956 1.00 98.12 105 ALA A CA 1
ATOM 754 C C . ALA A 1 105 ? 6.407 -4.278 6.822 1.00 98.12 105 ALA A C 1
ATOM 756 O O . ALA A 1 105 ? 5.888 -4.804 5.838 1.00 98.12 105 ALA A O 1
ATOM 757 N N . ILE A 1 106 ? 5.707 -3.700 7.799 1.00 98.00 106 ILE A N 1
ATOM 758 C CA . ILE A 1 106 ? 4.265 -3.447 7.732 1.00 98.00 106 ILE A CA 1
ATOM 759 C C . ILE A 1 106 ? 4.069 -1.963 7.454 1.00 98.00 106 ILE A C 1
ATOM 761 O O . ILE A 1 106 ? 4.536 -1.122 8.224 1.00 98.00 106 ILE A O 1
ATOM 765 N N . LEU A 1 107 ? 3.419 -1.647 6.338 1.00 97.12 107 LEU A N 1
ATOM 766 C CA . LEU A 1 107 ? 3.040 -0.289 5.980 1.00 97.12 107 LEU A CA 1
ATOM 767 C C . LEU A 1 107 ? 1.531 -0.205 6.160 1.00 97.12 107 LEU A C 1
ATOM 769 O O . LEU A 1 107 ? 0.785 -0.732 5.334 1.00 97.12 107 LEU A O 1
ATOM 773 N N . LEU A 1 108 ? 1.117 0.424 7.258 1.00 94.56 108 LEU A N 1
ATOM 774 C CA . LEU A 1 108 ? -0.292 0.676 7.513 1.00 94.56 108 LEU A CA 1
ATOM 775 C C . LEU A 1 108 ? -0.793 1.756 6.563 1.00 94.56 108 LEU A C 1
ATOM 777 O O . LEU A 1 108 ? -0.181 2.825 6.445 1.00 94.56 108 LEU A O 1
ATOM 781 N N . ASN A 1 109 ? -1.897 1.462 5.897 1.00 89.75 109 ASN A N 1
ATOM 782 C CA . ASN A 1 109 ? -2.592 2.401 5.057 1.00 89.75 109 ASN A CA 1
ATOM 783 C C . ASN A 1 109 ? -3.453 3.303 5.934 1.00 89.75 109 ASN A C 1
ATOM 785 O O . ASN A 1 109 ? -4.526 2.943 6.411 1.00 89.75 109 ASN A O 1
ATOM 789 N N . ILE A 1 110 ? -2.939 4.500 6.171 1.00 78.00 110 ILE A N 1
ATOM 790 C CA . ILE A 1 110 ? -3.630 5.532 6.928 1.00 78.00 110 ILE A CA 1
ATOM 791 C C . ILE A 1 110 ? -4.347 6.454 5.940 1.00 78.00 110 ILE A C 1
ATOM 793 O O . ILE A 1 110 ? -3.734 6.869 4.954 1.00 78.00 110 ILE A O 1
ATOM 797 N N . CYS A 1 111 ? -5.610 6.829 6.205 1.00 66.50 111 CYS A N 1
ATOM 798 C CA . CYS A 1 111 ? -6.213 7.971 5.500 1.00 66.50 111 CYS A CA 1
ATOM 799 C C . CYS A 1 111 ? -5.262 9.155 5.721 1.00 66.50 111 CYS A C 1
ATOM 801 O O . CYS A 1 111 ? -5.057 9.611 6.848 1.00 66.50 111 CYS A O 1
ATOM 803 N N . PHE A 1 112 ? -4.608 9.618 4.655 1.00 54.12 112 PHE A N 1
ATOM 804 C CA . PHE A 1 112 ? -3.765 10.800 4.723 1.00 54.12 112 PHE A CA 1
ATOM 805 C C . PHE A 1 112 ? -4.696 12.013 4.802 1.00 54.12 112 PHE A C 1
ATOM 807 O O . PHE A 1 112 ? -5.026 12.625 3.789 1.00 54.12 112 PHE A O 1
ATOM 814 N N . SER A 1 113 ? -5.159 12.351 6.006 1.00 47.31 113 SER A N 1
ATOM 815 C CA . SER A 1 113 ? -6.043 13.490 6.247 1.00 47.31 113 SER A CA 1
ATOM 816 C C . SER A 1 113 ? -5.269 14.811 6.271 1.00 47.31 113 SER A C 1
ATOM 818 O O . SER A 1 113 ? -5.127 15.494 7.282 1.00 47.31 113 SER A O 1
ATOM 820 N N . ALA A 1 114 ? -4.788 15.223 5.103 1.00 42.12 114 ALA A N 1
ATOM 821 C CA . ALA A 1 114 ? -4.571 16.633 4.808 1.00 42.12 114 ALA A CA 1
ATOM 822 C C . ALA A 1 114 ? -5.043 16.899 3.372 1.00 42.12 114 ALA A C 1
ATOM 824 O O . ALA A 1 114 ? -4.224 16.851 2.449 1.00 42.12 114 ALA A O 1
ATOM 825 N N . PRO A 1 115 ? -6.347 17.173 3.165 1.00 51.53 115 PRO A N 1
ATOM 826 C CA . PRO A 1 115 ? -7.415 17.431 4.151 1.00 51.53 115 PRO A CA 1
ATOM 827 C C . PRO A 1 115 ? -8.103 16.152 4.681 1.00 51.53 115 PRO A C 1
ATOM 829 O O . PRO A 1 115 ? -7.948 15.108 4.053 1.00 51.53 115 PRO A O 1
ATOM 832 N N . PRO A 1 116 ? -8.855 16.216 5.806 1.00 55.06 116 PRO A N 1
ATOM 833 C CA . PRO A 1 116 ? -9.688 15.107 6.288 1.00 55.06 116 PRO A CA 1
ATOM 834 C C . PRO A 1 116 ? -10.524 14.502 5.166 1.00 55.06 116 PRO A C 1
ATOM 836 O O . PRO A 1 116 ? -11.070 15.235 4.332 1.00 55.06 116 PRO A O 1
ATOM 839 N N . CYS A 1 117 ? -10.564 13.165 5.137 1.00 57.66 117 CYS A N 1
ATOM 840 C CA . CYS A 1 117 ? -11.418 12.386 4.251 1.00 57.66 117 CYS A CA 1
ATOM 841 C C . CYS A 1 117 ? -12.828 13.040 4.265 1.00 57.66 117 CYS A C 1
ATOM 843 O O . CYS A 1 117 ? -13.344 13.309 5.349 1.00 57.66 117 CYS A O 1
ATOM 845 N N . PRO A 1 118 ? -13.450 13.410 3.124 1.00 59.81 118 PRO A N 1
ATOM 846 C CA . PRO A 1 118 ? -14.773 14.035 3.143 1.00 59.81 118 PRO A CA 1
ATOM 847 C C . PRO A 1 118 ? -15.783 13.148 3.888 1.00 59.81 118 PRO A C 1
ATOM 849 O O . PRO A 1 118 ? -16.126 12.077 3.402 1.00 59.81 118 PRO A O 1
ATOM 852 N N . GLY A 1 119 ? -16.237 13.591 5.063 1.00 63.75 119 GLY A N 1
ATOM 853 C CA . GLY A 1 119 ? -17.107 12.804 5.947 1.00 63.75 119 GLY A CA 1
ATOM 854 C C . GLY A 1 119 ? -16.446 12.311 7.238 1.00 63.75 119 GLY A C 1
ATOM 855 O O . GLY A 1 119 ? -17.183 11.902 8.120 1.00 63.75 119 GLY A O 1
ATOM 856 N N . ASP A 1 120 ? -15.121 12.412 7.376 1.00 69.56 120 ASP A N 1
ATOM 857 C CA . ASP A 1 120 ? -14.389 12.252 8.643 1.00 69.56 120 ASP A CA 1
ATOM 858 C C . ASP A 1 120 ? -14.512 13.571 9.425 1.00 69.56 120 ASP A C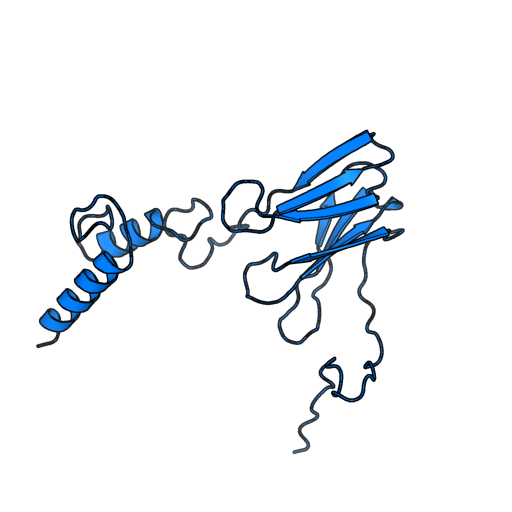 1
ATOM 860 O O . ASP A 1 120 ? -13.766 14.539 9.228 1.00 69.56 120 ASP A O 1
ATOM 864 N N . LEU A 1 121 ? -15.581 13.659 10.209 1.00 75.19 121 LEU A N 1
ATOM 865 C CA . LEU A 1 121 ? -15.967 14.824 10.991 1.00 75.19 121 LEU A CA 1
ATOM 866 C C . LEU A 1 121 ? -15.271 14.855 12.355 1.00 75.19 121 LEU A C 1
ATOM 868 O O . LEU A 1 121 ? -15.177 15.936 12.947 1.00 75.19 121 LEU A O 1
ATOM 872 N N . ASN A 1 122 ? -14.791 13.715 12.860 1.00 73.75 122 ASN A N 1
ATOM 873 C CA . ASN A 1 122 ? -14.087 13.626 14.141 1.00 73.75 122 ASN A CA 1
ATOM 874 C C . ASN A 1 122 ? -12.547 13.624 14.005 1.00 73.75 122 ASN A C 1
ATOM 876 O O . ASN A 1 122 ? -11.853 13.733 15.020 1.00 73.75 122 ASN A O 1
ATOM 880 N N . ALA A 1 123 ? -12.031 13.596 12.773 1.00 70.06 123 ALA A N 1
ATOM 881 C CA . ALA A 1 123 ? -10.616 13.547 12.416 1.00 70.06 123 ALA A CA 1
ATOM 882 C C . ALA A 1 123 ? -9.873 12.318 12.973 1.00 70.06 123 ALA A C 1
ATOM 884 O O . ALA A 1 123 ? -8.670 12.400 13.249 1.00 70.06 123 ALA A O 1
ATOM 885 N N . ASP A 1 124 ? -10.570 11.192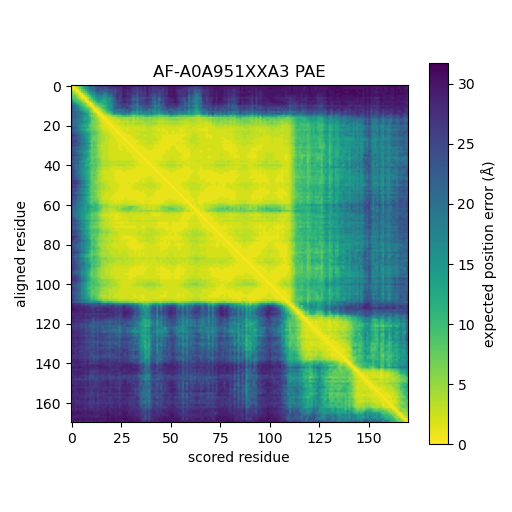 13.152 1.00 64.19 124 ASP A N 1
ATOM 886 C CA . ASP A 1 124 ? -9.972 9.921 13.573 1.00 64.19 124 ASP A CA 1
ATOM 887 C C . ASP A 1 124 ? -9.397 9.108 12.399 1.00 64.19 124 ASP A C 1
ATOM 889 O O . ASP A 1 124 ? -8.725 8.092 12.606 1.00 64.19 124 ASP A O 1
ATOM 893 N N . GLY A 1 125 ? -9.560 9.607 11.168 1.00 62.56 125 GLY A N 1
ATOM 894 C CA . GLY A 1 125 ? -9.046 8.982 9.958 1.00 62.56 125 GLY A CA 1
ATOM 895 C C . GLY A 1 125 ? -9.928 7.848 9.440 1.00 62.56 125 GLY A C 1
ATOM 896 O O . GLY A 1 125 ? -9.488 7.104 8.556 1.00 62.56 125 GLY A O 1
ATOM 897 N N . GLN A 1 126 ? -11.139 7.685 9.968 1.00 67.19 126 GLN A N 1
ATOM 898 C CA . GLN A 1 126 ? -12.183 6.807 9.457 1.00 67.19 126 GLN A CA 1
ATOM 899 C C . GLN A 1 126 ? -13.427 7.638 9.103 1.00 67.19 126 GLN A C 1
ATOM 901 O O . GLN A 1 126 ? -13.551 8.796 9.473 1.00 67.19 126 GLN A O 1
ATOM 906 N N . VAL A 1 127 ? -14.323 7.063 8.299 1.00 69.19 127 VAL A N 1
ATOM 907 C CA . VAL A 1 127 ? -15.692 7.573 8.152 1.00 69.19 127 VAL A CA 1
ATOM 908 C C . VAL A 1 127 ? -16.592 6.517 8.776 1.00 69.19 127 VAL A C 1
ATOM 910 O O . VAL A 1 127 ? -16.740 5.432 8.212 1.00 69.19 127 VAL A O 1
ATOM 913 N N . GLY A 1 128 ? -17.141 6.794 9.957 1.00 68.06 128 GLY A N 1
ATOM 914 C CA . GLY A 1 128 ? -17.844 5.806 10.772 1.00 68.06 128 GLY A CA 1
ATOM 915 C C . GLY A 1 128 ? -18.819 6.395 11.793 1.00 68.06 128 GLY A C 1
ATOM 916 O O . GLY A 1 128 ? -19.321 7.509 11.654 1.00 68.06 128 GLY A O 1
ATOM 917 N N . GLN A 1 129 ? -19.118 5.614 12.835 1.00 67.75 129 GLN A N 1
ATOM 918 C CA . GLN A 1 129 ? -20.118 5.949 13.861 1.00 67.75 129 GLN A CA 1
ATOM 919 C C . GLN A 1 129 ? -19.851 7.295 14.552 1.00 67.75 129 GLN A C 1
ATOM 921 O O . GLN A 1 129 ? -20.780 8.044 14.842 1.00 67.75 129 GLN A O 1
ATOM 926 N N . GLY A 1 130 ? -18.576 7.629 14.778 1.00 69.56 130 GLY A N 1
ATOM 927 C CA . GLY A 1 130 ? -18.188 8.894 15.393 1.00 69.56 130 GLY A CA 1
ATOM 928 C C . GLY A 1 130 ? -18.563 10.087 14.517 1.00 69.56 130 GLY A C 1
ATOM 929 O O . GLY A 1 130 ? -19.026 11.107 15.025 1.00 69.56 130 GLY A O 1
ATOM 930 N N . ASP A 1 131 ? -18.448 9.936 13.201 1.00 76.25 131 ASP A N 1
ATOM 931 C CA . ASP A 1 131 ? -18.799 10.975 12.240 1.00 76.25 131 ASP A CA 1
ATOM 932 C C . ASP A 1 131 ? -20.304 11.095 12.056 1.00 76.25 131 ASP A C 1
ATOM 934 O O . ASP A 1 131 ? -20.833 12.206 12.005 1.00 76.25 131 ASP A O 1
ATOM 938 N N . LEU A 1 132 ? -21.017 9.965 12.028 1.00 73.50 132 LEU A N 1
ATOM 939 C CA . LEU A 1 132 ? -22.476 9.968 11.997 1.00 73.50 132 LEU A CA 1
ATOM 940 C C . LEU A 1 132 ? -23.045 10.620 13.266 1.00 73.50 132 LEU A C 1
ATOM 942 O O . LEU A 1 132 ? -23.922 11.474 13.162 1.00 73.50 132 LEU A O 1
ATOM 946 N N . GLY A 1 133 ? -22.486 10.322 14.443 1.00 71.44 133 GLY A N 1
ATOM 947 C CA . GLY A 1 133 ? -22.840 10.976 15.704 1.00 71.44 133 GLY A CA 1
ATOM 948 C C . GLY A 1 133 ? -22.612 12.492 15.676 1.00 71.44 133 GLY A C 1
ATOM 949 O O . GLY A 1 133 ? -23.485 13.256 16.094 1.00 71.44 133 GLY A O 1
ATOM 950 N N . ILE A 1 134 ? -21.494 12.961 15.104 1.00 72.94 134 ILE A N 1
ATOM 951 C CA . ILE A 1 134 ? -21.241 14.402 14.907 1.00 72.94 134 ILE A CA 1
ATOM 952 C C . ILE A 1 134 ? -22.249 15.020 13.931 1.00 72.94 134 ILE A C 1
ATOM 954 O O . ILE A 1 134 ? -22.756 16.119 14.184 1.00 72.94 134 ILE A O 1
ATOM 958 N N . LEU A 1 135 ? -22.569 14.331 12.833 1.00 73.81 135 LEU A N 1
ATOM 959 C CA . LEU A 1 135 ? -23.552 14.796 11.860 1.00 73.81 135 LEU A CA 1
ATOM 960 C C . LEU A 1 135 ? -24.946 14.905 12.491 1.00 73.81 135 LEU A C 1
ATOM 962 O O . LEU A 1 135 ? -25.599 15.931 12.331 1.00 73.81 135 LEU A O 1
ATOM 966 N N . LEU A 1 136 ? -25.392 13.898 13.245 1.00 70.06 136 LEU A N 1
ATOM 967 C CA . LEU A 1 136 ? -26.701 13.871 13.911 1.00 70.06 136 LEU A CA 1
ATOM 968 C C . LEU A 1 136 ? -26.797 14.893 15.051 1.00 70.06 136 LEU A C 1
ATOM 970 O O . LEU A 1 136 ? -27.825 15.566 15.185 1.00 70.06 136 LEU A O 1
ATOM 974 N N . ALA A 1 137 ? -25.717 15.099 15.810 1.00 66.56 137 ALA A N 1
ATOM 975 C CA . ALA A 1 137 ? -25.640 16.158 16.813 1.00 66.56 137 ALA A CA 1
ATOM 976 C C . ALA A 1 137 ? -25.814 17.558 16.191 1.00 66.56 137 ALA A C 1
ATOM 978 O O . ALA A 1 137 ? -26.438 18.429 16.802 1.00 66.56 137 ALA A O 1
ATOM 979 N N . ALA A 1 138 ? -25.344 17.777 14.954 1.00 66.19 138 ALA A N 1
ATOM 980 C CA . ALA A 1 138 ? -25.577 19.029 14.227 1.00 66.19 138 ALA A CA 1
ATOM 981 C C . ALA A 1 138 ? -27.065 19.269 13.886 1.00 66.19 138 ALA A C 1
ATOM 983 O O . ALA A 1 138 ? -27.465 20.418 13.688 1.00 66.19 138 ALA A O 1
ATOM 984 N N . TYR A 1 139 ? -27.888 18.214 13.878 1.00 62.06 139 TYR A N 1
ATOM 985 C CA . TYR A 1 139 ? -29.347 18.272 13.724 1.00 62.06 139 TYR A CA 1
ATOM 986 C C . TYR A 1 139 ? -30.114 18.165 15.058 1.00 62.06 139 TYR A C 1
ATOM 988 O O . TYR A 1 139 ? -31.341 18.105 15.051 1.00 62.06 139 TYR A O 1
ATOM 996 N N . GLY A 1 140 ? -29.423 18.199 16.205 1.00 58.25 140 GLY A N 1
ATOM 997 C CA . GLY A 1 140 ? -30.044 18.218 17.536 1.00 58.25 140 GLY A CA 1
ATOM 998 C C . GLY A 1 140 ? -30.530 16.859 18.051 1.00 58.25 140 GLY A C 1
ATOM 999 O O . GLY A 1 140 ? -31.338 16.828 18.980 1.00 58.25 140 GLY A O 1
ATOM 1000 N N . LEU A 1 141 ? -30.055 15.759 17.463 1.00 65.56 141 LEU A N 1
ATOM 1001 C CA . LEU A 1 141 ? -30.325 14.392 17.921 1.00 65.56 141 LEU A CA 1
ATOM 1002 C C . LEU A 1 141 ? -29.294 13.960 18.981 1.00 65.56 141 LEU A C 1
ATOM 1004 O O . LEU A 1 141 ? -28.241 14.592 19.118 1.00 65.56 141 LEU A O 1
ATOM 1008 N N . ASN A 1 142 ? -29.602 12.920 19.765 1.00 60.41 142 ASN A N 1
ATOM 1009 C CA . ASN A 1 142 ? -28.637 12.303 20.678 1.00 60.41 142 ASN A CA 1
ATOM 1010 C C . ASN A 1 142 ? -27.417 11.857 19.860 1.00 60.41 142 ASN A C 1
ATOM 1012 O O . ASN A 1 142 ? -27.521 11.097 18.905 1.00 60.41 142 ASN A O 1
ATOM 1016 N N . GLY A 1 143 ? -26.262 12.447 20.173 1.00 60.53 143 GLY A N 1
ATOM 1017 C CA . GLY A 1 143 ? -25.036 12.327 19.380 1.00 60.53 143 GLY A CA 1
ATOM 1018 C C . GLY A 1 143 ? -24.337 10.971 19.487 1.00 60.53 143 GLY A C 1
ATOM 1019 O O . GLY A 1 143 ? -23.147 10.903 19.198 1.00 60.53 143 GLY A O 1
ATOM 1020 N N . ASP A 1 144 ? -25.032 9.934 19.953 1.00 69.62 144 ASP A N 1
ATOM 1021 C CA . ASP A 1 144 ? -24.582 8.542 19.954 1.00 69.62 144 ASP A CA 1
ATOM 1022 C C . ASP A 1 144 ? -24.992 7.786 18.682 1.00 69.62 144 ASP A C 1
ATOM 1024 O O . ASP A 1 144 ? -24.380 6.768 18.392 1.00 69.62 144 ASP A O 1
ATOM 1028 N N . GLY A 1 145 ? -25.938 8.303 17.885 1.00 68.50 145 GLY A N 1
ATOM 1029 C CA . GLY A 1 145 ? -26.323 7.705 16.597 1.00 68.50 145 GLY A CA 1
ATOM 1030 C C . GLY A 1 145 ? -27.250 6.488 16.697 1.00 68.50 145 GLY A C 1
ATOM 1031 O O . GLY A 1 145 ? -27.793 6.081 15.674 1.00 68.50 145 GLY A O 1
ATOM 1032 N N . ASP A 1 146 ? -27.473 5.996 17.915 1.00 76.88 146 ASP A N 1
ATOM 1033 C CA . ASP A 1 146 ? -28.412 4.939 18.293 1.00 76.88 146 ASP A CA 1
ATOM 1034 C C . ASP A 1 146 ? -29.804 5.560 18.529 1.00 76.88 146 ASP A C 1
ATOM 1036 O O . ASP A 1 146 ? -30.084 6.215 19.543 1.00 76.88 146 ASP A O 1
ATOM 1040 N N . LEU A 1 147 ? -30.662 5.453 17.518 1.00 75.38 147 LEU A N 1
ATOM 1041 C CA . LEU A 1 147 ? -32.012 6.010 17.509 1.00 75.38 147 LEU A CA 1
ATOM 1042 C C . LEU A 1 147 ? -33.066 4.993 17.956 1.00 75.38 147 LEU A C 1
ATOM 1044 O O . LEU A 1 147 ? -34.177 5.412 18.304 1.00 75.38 147 LEU A O 1
ATOM 1048 N N . ASP A 1 148 ? -32.758 3.695 17.941 1.00 79.94 148 ASP A N 1
ATOM 1049 C CA . ASP A 1 148 ? -33.682 2.634 18.352 1.00 79.94 148 ASP A CA 1
ATOM 1050 C C . ASP A 1 148 ? -33.430 2.077 19.770 1.00 79.94 148 ASP A C 1
ATOM 1052 O O . ASP A 1 148 ? -34.331 1.477 20.373 1.00 79.94 148 ASP A O 1
ATOM 1056 N N . GLY A 1 149 ? -32.282 2.412 20.359 1.00 82.00 149 GLY A N 1
ATOM 1057 C CA . GLY A 1 149 ? -31.876 2.108 21.725 1.00 82.00 149 GLY A CA 1
ATOM 1058 C C . GLY A 1 149 ? -31.329 0.694 21.917 1.00 82.00 149 GLY A C 1
ATOM 1059 O O . GLY A 1 149 ? -31.372 0.198 23.054 1.00 82.00 149 GLY A O 1
ATOM 1060 N N . ASP A 1 150 ? -30.893 0.015 20.854 1.00 80.75 150 ASP A N 1
ATOM 1061 C CA . ASP A 1 150 ? -30.352 -1.345 20.919 1.00 80.75 150 ASP A CA 1
ATOM 1062 C C . ASP A 1 150 ? -28.849 -1.412 21.251 1.00 80.75 150 ASP A C 1
ATOM 1064 O O . ASP A 1 150 ? -28.348 -2.475 21.644 1.00 80.75 150 ASP A O 1
ATOM 1068 N N . GLY A 1 151 ? -28.174 -0.259 21.252 1.00 75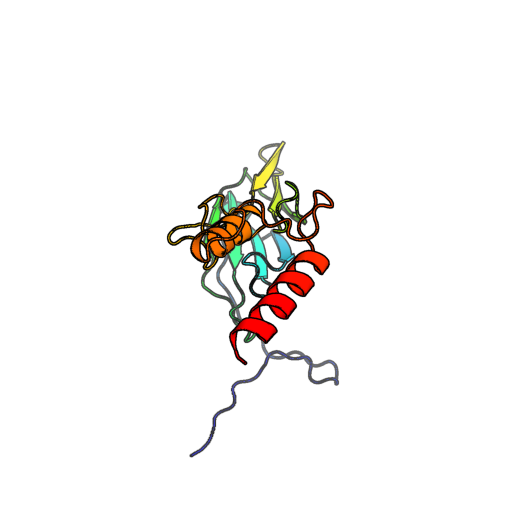.50 151 GLY A N 1
ATOM 1069 C CA . GLY A 1 151 ? -26.768 -0.104 21.603 1.00 75.50 151 GLY A CA 1
ATOM 1070 C C . GLY A 1 151 ? -25.797 -0.245 20.431 1.00 75.50 151 GLY A C 1
ATOM 1071 O O . GLY A 1 151 ? -24.591 -0.120 20.667 1.00 75.50 151 GLY A O 1
ATOM 1072 N N . ASP A 1 152 ? -26.295 -0.474 19.215 1.00 65.75 152 ASP A N 1
ATOM 1073 C CA . ASP A 1 152 ? -25.538 -0.450 17.969 1.00 65.75 152 ASP A CA 1
ATOM 1074 C C . ASP A 1 152 ? -25.986 0.755 17.102 1.00 65.75 152 ASP A C 1
ATOM 1076 O O . ASP A 1 152 ? -26.924 1.475 17.420 1.00 65.75 152 ASP A O 1
ATOM 1080 N N . THR A 1 153 ? -25.239 1.075 16.041 1.00 70.56 153 THR A N 1
ATOM 1081 C CA . THR A 1 153 ? -25.654 2.082 15.046 1.00 70.56 153 THR A CA 1
ATOM 1082 C C . THR A 1 153 ? -25.682 1.426 13.678 1.00 70.56 153 THR A C 1
ATOM 1084 O O . THR A 1 153 ? -24.631 1.207 13.065 1.00 70.56 153 THR A O 1
ATOM 1087 N N . ASP A 1 154 ? -26.873 1.076 13.203 1.00 68.38 154 ASP A N 1
ATOM 1088 C CA . ASP A 1 154 ? -27.064 0.242 12.026 1.00 68.38 154 ASP A CA 1
ATOM 1089 C C . ASP A 1 154 ? -28.159 0.765 11.063 1.00 68.38 154 ASP A C 1
ATOM 1091 O O . ASP A 1 154 ? -28.513 1.949 11.022 1.00 68.38 154 ASP A O 1
ATOM 1095 N N . GLN A 1 155 ? -28.640 -0.095 10.158 1.00 75.12 155 GLN A N 1
ATOM 1096 C CA . GLN A 1 155 ? -29.663 0.303 9.186 1.00 75.12 155 GLN A CA 1
ATOM 1097 C C . GLN A 1 155 ? -31.021 0.648 9.829 1.00 75.12 155 GLN A C 1
ATOM 1099 O O . GLN A 1 155 ? -31.832 1.320 9.184 1.00 75.12 155 GLN A O 1
ATOM 1104 N N . ALA A 1 156 ? -31.307 0.142 11.030 1.00 73.62 156 ALA A N 1
ATOM 1105 C CA . ALA A 1 156 ? -32.532 0.394 11.773 1.00 73.62 156 ALA A CA 1
ATOM 1106 C C . ALA A 1 156 ? -32.579 1.856 12.225 1.00 73.62 156 ALA A C 1
ATOM 1108 O O . ALA A 1 156 ? -33.583 2.530 11.974 1.00 73.62 156 ALA A O 1
ATOM 1109 N N . ASP A 1 157 ? -31.458 2.385 12.719 1.00 76.62 157 ASP A N 1
ATOM 1110 C CA . ASP A 1 157 ? -31.314 3.798 13.078 1.00 76.62 157 ASP A CA 1
ATOM 1111 C C . ASP A 1 157 ? -31.478 4.704 11.865 1.00 76.62 157 ASP A C 1
ATOM 1113 O O . ASP A 1 157 ? -32.228 5.683 11.892 1.00 76.62 157 ASP A O 1
ATOM 1117 N N . LEU A 1 158 ? -30.860 4.338 10.736 1.00 72.81 158 LEU A N 1
ATOM 1118 C CA . LEU A 1 158 ? -31.058 5.047 9.472 1.00 72.81 158 LEU A CA 1
ATOM 1119 C C . LEU A 1 158 ? -32.545 5.032 9.059 1.00 72.81 158 LEU A C 1
ATOM 1121 O O . LEU A 1 158 ? -33.079 6.042 8.597 1.00 72.81 158 LEU A O 1
ATOM 1125 N N . GLY A 1 159 ? -33.236 3.908 9.259 1.00 69.56 159 GLY A N 1
ATOM 1126 C CA . GLY A 1 159 ? -34.672 3.768 9.020 1.00 69.56 159 GLY A CA 1
ATOM 1127 C C . GLY A 1 159 ? -35.522 4.711 9.877 1.00 69.56 159 GLY A C 1
ATOM 1128 O O . GLY A 1 159 ? -36.448 5.337 9.353 1.00 69.56 159 GLY A O 1
ATOM 1129 N N . ILE A 1 160 ? -35.185 4.867 11.160 1.00 73.50 160 ILE A N 1
ATOM 1130 C CA . ILE A 1 160 ? -35.852 5.795 12.088 1.00 73.50 160 ILE A CA 1
ATOM 1131 C C . ILE A 1 160 ? -35.572 7.247 11.705 1.00 73.50 160 ILE A C 1
ATOM 1133 O O . ILE A 1 160 ? -36.502 8.056 11.644 1.00 73.50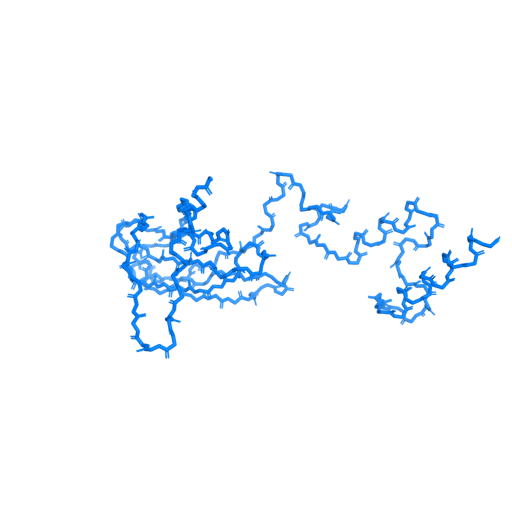 160 ILE A O 1
ATOM 1137 N N . LEU A 1 161 ? -34.322 7.575 11.372 1.00 71.38 161 LEU A N 1
ATOM 1138 C CA . LEU A 1 161 ? -33.936 8.906 10.916 1.00 71.38 161 LEU A CA 1
ATOM 1139 C C . LEU A 1 161 ? -34.728 9.307 9.662 1.00 71.38 161 LEU A C 1
ATOM 1141 O O . LEU A 1 161 ? -35.354 10.367 9.637 1.00 71.38 161 LEU A O 1
ATOM 1145 N N . LEU A 1 162 ? -34.764 8.452 8.631 1.00 67.50 162 LEU A N 1
ATOM 1146 C CA . LEU A 1 162 ? -35.507 8.738 7.397 1.00 67.50 162 LEU A CA 1
ATOM 1147 C C . LEU A 1 162 ? -37.023 8.824 7.625 1.00 67.50 162 LEU A C 1
ATOM 1149 O O . LEU A 1 162 ? -37.679 9.661 7.000 1.00 67.50 162 LEU A O 1
ATOM 1153 N N . ALA A 1 163 ? -37.582 7.996 8.513 1.00 66.88 163 ALA A N 1
ATOM 1154 C CA . ALA A 1 163 ? -38.996 8.066 8.876 1.00 66.88 163 ALA A CA 1
ATOM 1155 C C . ALA A 1 163 ? -39.334 9.394 9.574 1.00 66.88 163 ALA A C 1
ATOM 1157 O O . ALA A 1 163 ? -40.337 10.025 9.238 1.00 66.88 163 ALA A O 1
ATOM 1158 N N . HIS A 1 164 ? -38.462 9.870 10.468 1.00 62.88 164 HIS A N 1
ATOM 1159 C CA . HIS A 1 164 ? -38.642 11.145 11.159 1.00 62.88 164 HIS A CA 1
ATOM 1160 C C . HIS A 1 164 ? -38.567 12.348 10.195 1.00 62.88 164 HIS A C 1
ATOM 1162 O O . HIS A 1 164 ? -39.375 13.275 10.305 1.00 62.88 164 HIS A O 1
ATOM 1168 N N . TYR A 1 165 ? -37.662 12.340 9.209 1.00 53.16 165 TYR A N 1
ATOM 1169 C CA . TYR A 1 165 ? -37.589 13.400 8.190 1.00 53.16 165 TYR A CA 1
ATOM 1170 C C . TYR A 1 165 ? -38.815 13.440 7.260 1.00 53.16 165 TYR A C 1
ATOM 1172 O O . TYR A 1 165 ? -39.174 14.512 6.769 1.00 53.16 165 TYR A O 1
ATOM 1180 N N . GLY A 1 166 ? -39.490 12.305 7.047 1.00 52.25 166 GLY A N 1
ATOM 1181 C CA . GLY A 1 166 ? -40.741 12.235 6.287 1.00 52.25 166 GLY A CA 1
ATOM 1182 C C . GLY A 1 166 ? -41.907 12.991 6.937 1.00 52.25 166 GLY A C 1
ATOM 1183 O O . GLY A 1 166 ? -42.724 13.567 6.221 1.00 52.25 166 GLY A O 1
ATOM 1184 N N . GLU A 1 167 ? -41.961 13.053 8.272 1.00 48.78 167 GLU A N 1
ATOM 1185 C CA . GLU A 1 167 ? -43.013 13.766 9.019 1.00 48.78 167 GLU A CA 1
ATOM 1186 C C . GLU A 1 167 ? -42.742 15.273 9.193 1.00 48.78 167 GLU A C 1
ATOM 1188 O O . GLU A 1 167 ? -43.660 16.046 9.450 1.00 48.78 167 GLU A O 1
ATOM 1193 N N . LEU A 1 168 ? -41.497 15.729 9.008 1.00 43.81 168 LEU A N 1
ATOM 1194 C CA . LEU A 1 168 ? -41.129 17.154 9.074 1.00 43.81 168 LEU A CA 1
ATOM 1195 C C . LEU A 1 168 ? -41.372 17.916 7.756 1.00 43.81 168 LEU A C 1
ATOM 1197 O O . LEU A 1 168 ? -41.165 19.128 7.696 1.00 43.81 168 LEU A O 1
ATOM 1201 N N . CYS A 1 169 ? -41.792 17.219 6.696 1.00 41.41 169 CYS A N 1
ATOM 1202 C CA . CYS A 1 169 ? -42.081 17.781 5.370 1.00 41.41 169 CYS A CA 1
ATOM 1203 C C . CYS A 1 169 ? -43.574 17.741 4.983 1.00 41.41 169 CYS A C 1
ATOM 1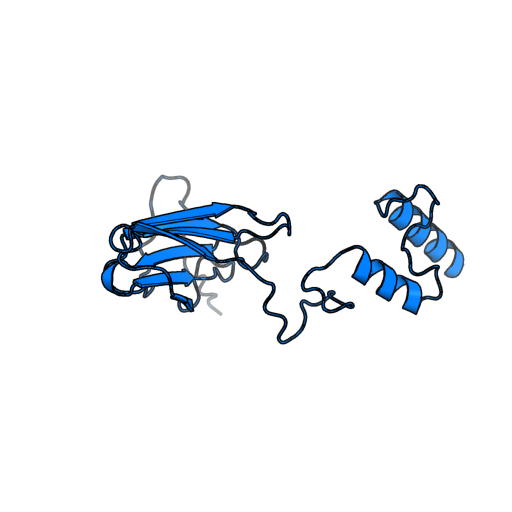205 O O . CYS A 1 169 ? -43.897 17.935 3.807 1.00 41.41 169 CYS A O 1
ATOM 1207 N N . SER A 1 170 ? -44.476 17.521 5.947 1.00 43.75 170 SER A N 1
ATOM 1208 C CA . SER A 1 170 ? -45.936 17.637 5.781 1.00 43.75 170 SER A CA 1
ATOM 1209 C C . SER A 1 170 ? -46.505 18.927 6.359 1.00 43.75 170 SER A C 1
ATOM 1211 O O . SER A 1 170 ? -46.144 19.250 7.512 1.00 43.75 170 SER A O 1
#